Protein AF-A0A090HW83-F1 (afdb_monomer)

Foldseek 3Di:
DDDPDPPPCDPVNLLPDDDDPVLLVLLLLLLVLLLLLLVLVVLLVCLVDVCSCVVCPVCNVVSVVSVVVSVVSVVVNVPSDDDPSNSSSSLVPDPSSVVSVVSVVSSVVVVVVVVCCVPVVD

Structure (mmCIF, N/CA/C/O backbone):
data_AF-A0A090HW83-F1
#
_entry.id   AF-A0A090HW83-F1
#
loop_
_atom_site.group_PDB
_atom_site.id
_atom_site.type_symbol
_atom_site.label_atom_id
_atom_site.label_alt_id
_atom_site.label_comp_id
_atom_site.label_asym_id
_atom_site.label_entity_id
_atom_site.label_seq_id
_atom_site.pdbx_PDB_ins_code
_atom_site.Cartn_x
_atom_site.Cartn_y
_atom_site.Cartn_z
_atom_site.occupancy
_atom_site.B_iso_or_equiv
_atom_site.auth_seq_id
_atom_site.auth_comp_id
_atom_site.auth_asym_id
_atom_site.auth_atom_id
_atom_site.pdbx_PDB_model_num
ATOM 1 N N . MET A 1 1 ? -33.325 -30.993 13.988 1.00 39.88 1 MET A N 1
ATOM 2 C CA . MET A 1 1 ? -32.023 -30.294 14.116 1.00 39.88 1 MET A CA 1
ATOM 3 C C . MET A 1 1 ? -32.115 -28.929 13.446 1.00 39.88 1 MET A C 1
ATOM 5 O O . MET A 1 1 ? -32.194 -28.859 12.226 1.00 39.88 1 MET A O 1
ATOM 9 N N . SER A 1 2 ? -32.184 -27.848 14.227 1.00 40.75 2 SER A N 1
ATOM 10 C CA . SER A 1 2 ? -32.288 -26.484 13.690 1.00 40.75 2 SER A CA 1
ATOM 11 C C . SER A 1 2 ? -30.932 -26.037 13.132 1.00 40.75 2 SER A C 1
ATOM 13 O O . SER A 1 2 ? -29.948 -25.954 13.869 1.00 40.75 2 SER A O 1
ATOM 15 N N . ARG A 1 3 ? -30.858 -25.782 11.818 1.00 47.34 3 ARG A N 1
ATOM 16 C CA . ARG A 1 3 ? -29.685 -25.175 11.170 1.00 47.34 3 ARG A CA 1
ATOM 17 C C . ARG A 1 3 ? -29.527 -23.758 11.726 1.00 47.34 3 ARG A C 1
ATOM 19 O O . ARG A 1 3 ? -30.288 -22.868 11.354 1.00 47.34 3 ARG A O 1
ATOM 26 N N . LYS A 1 4 ? -28.540 -23.533 12.604 1.00 51.88 4 LYS A N 1
ATOM 27 C CA . LYS A 1 4 ? -28.111 -22.183 13.004 1.00 51.88 4 LYS A CA 1
ATOM 28 C C . LYS A 1 4 ? -27.730 -21.416 11.731 1.00 51.88 4 LYS A C 1
ATOM 30 O O . LYS A 1 4 ? -26.650 -21.628 11.184 1.00 51.88 4 LYS A O 1
ATOM 35 N N . LYS A 1 5 ? -28.630 -20.559 11.230 1.00 52.22 5 LYS A N 1
ATOM 36 C CA . LYS A 1 5 ? -28.327 -19.582 10.174 1.00 52.22 5 LYS A CA 1
ATOM 37 C C . LYS A 1 5 ? -27.104 -18.791 10.641 1.00 52.22 5 LYS A C 1
ATOM 39 O O . LYS A 1 5 ? -27.190 -18.081 11.643 1.00 52.22 5 LYS A O 1
ATOM 44 N N . LYS A 1 6 ? -25.965 -18.934 9.952 1.00 54.12 6 LYS A N 1
ATOM 45 C CA . LYS A 1 6 ? -24.813 -18.040 10.130 1.00 54.12 6 LYS A CA 1
ATOM 46 C C . LYS A 1 6 ? -25.334 -16.616 9.929 1.00 54.12 6 LYS A C 1
ATOM 48 O O . LYS A 1 6 ? -25.785 -16.292 8.833 1.00 54.12 6 LYS A O 1
ATOM 53 N N . LYS A 1 7 ? -25.340 -15.803 10.990 1.00 56.78 7 LYS A N 1
ATOM 54 C CA . LYS A 1 7 ? -25.645 -14.371 10.893 1.00 56.78 7 LYS A CA 1
ATOM 55 C C . LYS A 1 7 ? -24.667 -13.780 9.884 1.00 56.78 7 LYS A C 1
ATOM 57 O O . LYS A 1 7 ? -23.460 -13.804 10.106 1.00 56.78 7 LYS A O 1
ATOM 62 N N . GLN A 1 8 ? -25.192 -13.322 8.759 1.00 57.62 8 GLN A N 1
ATOM 63 C CA . GLN A 1 8 ? -24.423 -12.593 7.768 1.00 57.62 8 GLN A CA 1
ATOM 64 C C . GLN A 1 8 ? -24.090 -11.247 8.416 1.00 57.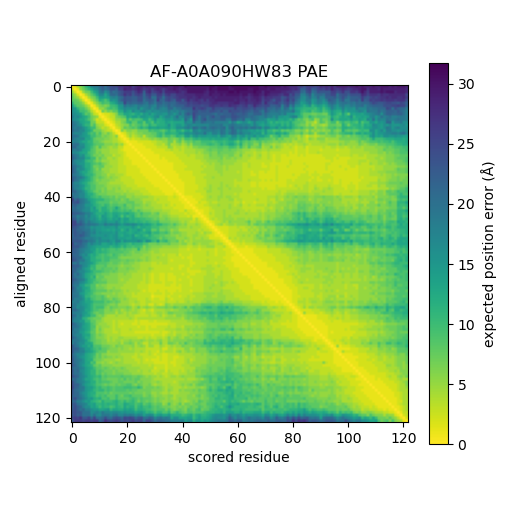62 8 GLN A C 1
ATOM 66 O O . GLN A 1 8 ? -24.994 -10.458 8.678 1.00 57.62 8 GLN A O 1
ATOM 71 N N . ILE A 1 9 ? -22.827 -11.046 8.795 1.00 60.09 9 ILE A N 1
ATOM 72 C CA . ILE A 1 9 ? -22.381 -9.799 9.422 1.00 60.09 9 ILE A CA 1
ATOM 73 C C . ILE A 1 9 ? -22.589 -8.696 8.388 1.00 60.09 9 ILE A C 1
ATOM 75 O O . ILE A 1 9 ? -21.985 -8.718 7.313 1.00 60.09 9 ILE A O 1
ATOM 79 N N . THR A 1 10 ? -23.49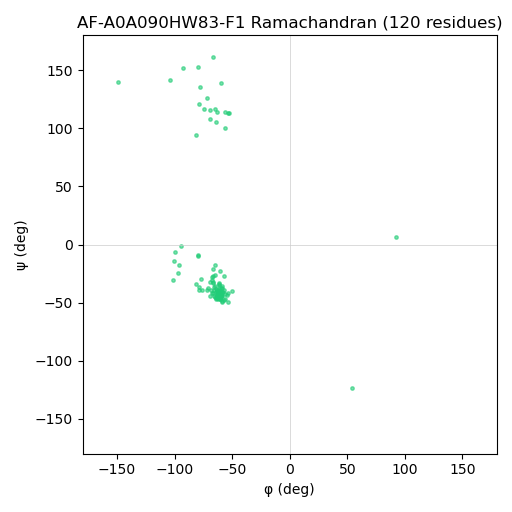8 -7.768 8.674 1.00 69.81 10 THR A N 1
ATOM 80 C CA . THR A 1 10 ? -23.819 -6.693 7.741 1.00 69.81 10 THR A CA 1
ATOM 81 C C . THR A 1 10 ? -22.773 -5.585 7.815 1.00 69.81 10 THR A C 1
ATOM 83 O O . THR A 1 10 ? -22.176 -5.322 8.854 1.00 69.81 10 THR A O 1
ATOM 86 N N . LEU A 1 11 ? -22.586 -4.856 6.71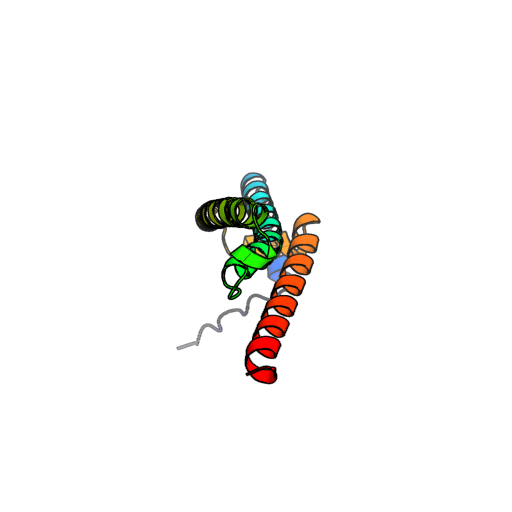3 1.00 61.25 11 LEU A N 1
ATOM 87 C CA . LEU A 1 11 ? -21.654 -3.720 6.618 1.00 61.25 11 LEU A CA 1
ATOM 88 C C . LEU A 1 11 ? -21.943 -2.623 7.668 1.00 61.25 11 LEU A C 1
ATOM 90 O O . LEU A 1 11 ? -21.040 -1.908 8.100 1.00 61.25 11 LEU A O 1
ATOM 94 N N . ARG A 1 12 ? -23.206 -2.512 8.109 1.00 62.53 12 ARG A N 1
ATOM 95 C CA . ARG A 1 12 ? -23.629 -1.655 9.230 1.00 62.53 12 ARG A CA 1
ATOM 96 C C . ARG A 1 12 ? -23.084 -2.114 10.583 1.00 62.53 12 ARG A C 1
ATOM 98 O O . ARG A 1 12 ? -22.812 -1.255 11.413 1.00 62.53 12 ARG A O 1
ATOM 105 N N . ASP A 1 13 ? -22.924 -3.415 10.793 1.00 68.81 13 ASP A N 1
ATOM 106 C CA . ASP A 1 13 ? -22.402 -3.965 12.046 1.00 68.81 13 ASP A CA 1
ATOM 107 C C . ASP A 1 13 ? -20.889 -3.771 12.123 1.00 68.81 13 ASP A C 1
ATOM 109 O O . ASP A 1 13 ? -20.375 -3.368 13.160 1.00 68.81 13 ASP A O 1
ATOM 113 N N . ILE A 1 14 ? -20.188 -3.936 10.995 1.00 70.56 14 ILE A N 1
ATOM 114 C CA . ILE A 1 14 ? -18.735 -3.731 10.906 1.00 70.56 14 ILE A CA 1
ATOM 115 C C . ILE A 1 14 ? -18.365 -2.281 11.231 1.00 70.56 14 ILE A C 1
ATOM 117 O O . ILE A 1 14 ? -17.441 -2.040 11.996 1.00 70.56 14 ILE A O 1
ATOM 121 N N . LYS A 1 15 ? -19.127 -1.301 10.730 1.00 66.81 15 LYS A N 1
ATOM 122 C CA . LYS A 1 15 ? -18.885 0.124 11.020 1.00 66.81 15 LYS A CA 1
ATOM 123 C C . LYS A 1 15 ? -19.079 0.509 12.488 1.00 66.81 15 LYS A C 1
ATOM 125 O O . LYS A 1 15 ? -18.625 1.581 12.874 1.00 66.81 15 LYS A O 1
ATOM 130 N N . LYS A 1 16 ? -19.765 -0.316 13.283 1.00 73.12 16 LYS A N 1
ATOM 131 C CA . LYS A 1 16 ? -20.001 -0.080 14.714 1.00 73.12 16 LYS A CA 1
ATOM 132 C C . LYS A 1 16 ? -18.972 -0.763 15.614 1.00 73.12 16 LYS A C 1
ATOM 134 O O . LYS A 1 16 ? -19.069 -0.635 16.827 1.00 73.12 16 LYS A O 1
ATOM 139 N N . ILE A 1 17 ? -18.013 -1.497 15.046 1.00 79.06 17 ILE A N 1
ATOM 140 C CA . ILE A 1 17 ? -16.956 -2.132 15.833 1.00 79.06 17 ILE A CA 1
ATOM 141 C C . ILE A 1 17 ? -16.040 -1.037 16.376 1.00 79.06 17 ILE A C 1
ATOM 143 O O . ILE A 1 17 ? -15.378 -0.342 15.599 1.00 79.06 17 ILE A O 1
ATOM 147 N N . GLU A 1 18 ? -16.004 -0.907 17.699 1.00 75.62 18 GLU A N 1
ATOM 148 C CA . GLU A 1 18 ? -15.068 -0.042 18.407 1.00 75.62 18 GLU A CA 1
ATOM 149 C C . GLU A 1 18 ? -13.687 -0.706 18.477 1.00 75.62 18 GLU A C 1
ATOM 151 O O . GLU A 1 18 ? -13.562 -1.906 18.730 1.00 75.62 18 GLU A O 1
ATOM 156 N N . LEU A 1 19 ? -12.647 0.081 18.208 1.00 83.00 19 LEU A N 1
ATOM 157 C CA . LEU A 1 19 ? -11.251 -0.333 18.322 1.00 83.00 19 LEU A CA 1
ATOM 158 C C . LEU A 1 19 ? -10.658 0.281 19.588 1.00 83.00 19 LEU A C 1
ATOM 160 O O . LEU A 1 19 ? -10.913 1.455 19.874 1.00 83.00 19 LEU A O 1
ATOM 164 N N . THR A 1 20 ? -9.811 -0.472 20.287 1.00 87.62 20 THR A N 1
ATOM 165 C CA . THR A 1 20 ? -8.965 0.106 21.340 1.00 87.62 20 THR A CA 1
ATOM 166 C C . THR A 1 20 ? -7.930 1.059 20.728 1.00 87.62 20 THR A C 1
ATOM 168 O O . THR A 1 20 ? -7.653 1.012 19.527 1.00 87.62 20 THR A O 1
ATOM 171 N N . GLU A 1 21 ? -7.334 1.943 21.532 1.00 84.88 21 GLU A N 1
ATOM 172 C CA . GLU A 1 21 ? -6.311 2.881 21.038 1.00 84.88 21 GLU A CA 1
ATOM 173 C C . GLU A 1 21 ? -5.073 2.166 20.466 1.00 84.88 21 GLU A C 1
ATOM 175 O O . GLU A 1 21 ? -4.510 2.592 19.455 1.00 84.88 21 GLU A O 1
ATOM 180 N N . GLU A 1 22 ? -4.693 1.023 21.038 1.00 86.69 22 GLU A N 1
ATOM 181 C CA . GLU A 1 22 ? -3.623 0.176 20.499 1.00 86.69 22 GLU A CA 1
ATOM 182 C C . GLU A 1 22 ? -3.986 -0.387 19.118 1.00 86.69 22 GLU A C 1
ATOM 184 O O . GLU A 1 22 ? -3.202 -0.285 18.170 1.00 86.69 22 GLU A O 1
ATOM 189 N N . GLU A 1 23 ? -5.208 -0.899 18.961 1.00 86.25 23 GLU A N 1
ATOM 190 C CA . GLU A 1 23 ? -5.698 -1.438 17.691 1.00 86.25 23 GLU A CA 1
ATOM 191 C C . GLU A 1 23 ? -5.829 -0.354 16.619 1.00 86.25 23 GLU A C 1
ATOM 193 O O . GLU A 1 23 ? -5.501 -0.594 15.456 1.00 86.25 23 GLU A O 1
ATOM 198 N N . LYS A 1 24 ? -6.240 0.863 16.997 1.00 87.06 24 LYS A N 1
ATOM 199 C CA . LYS A 1 24 ? -6.255 2.020 16.089 1.00 87.06 24 LYS A CA 1
ATOM 200 C C . LYS A 1 24 ? -4.853 2.367 15.599 1.00 87.06 24 LYS A C 1
ATOM 202 O O . LYS A 1 24 ? -4.691 2.683 14.421 1.00 87.06 24 LYS A O 1
ATOM 207 N N . ASN A 1 25 ? -3.842 2.297 16.464 1.00 89.06 25 ASN A N 1
ATOM 208 C CA . ASN A 1 25 ? -2.457 2.569 16.083 1.00 89.06 25 ASN A CA 1
ATOM 209 C C . ASN A 1 25 ? -1.900 1.506 15.130 1.00 89.06 25 ASN A C 1
ATOM 211 O O . ASN A 1 25 ? -1.247 1.855 14.143 1.00 89.06 25 ASN A O 1
ATOM 215 N N . ILE A 1 26 ? -2.188 0.226 15.378 1.00 90.44 26 ILE A N 1
ATOM 216 C CA . ILE A 1 26 ? -1.808 -0.871 14.476 1.00 90.44 26 ILE A CA 1
ATOM 217 C C . ILE A 1 26 ? -2.518 -0.716 13.126 1.00 90.44 26 ILE A C 1
ATOM 219 O O . ILE A 1 26 ? -1.862 -0.752 12.084 1.00 90.44 26 ILE A O 1
ATOM 223 N N . ALA A 1 27 ? -3.830 -0.458 13.132 1.00 89.06 27 ALA A N 1
ATOM 224 C CA . ALA A 1 27 ? -4.612 -0.234 11.919 1.00 89.06 27 ALA A CA 1
ATOM 225 C C . ALA A 1 27 ? -4.082 0.958 11.112 1.00 89.06 27 ALA A C 1
ATOM 227 O O . ALA A 1 27 ? -3.881 0.843 9.908 1.00 89.06 27 ALA A O 1
ATOM 228 N N . LYS A 1 28 ? -3.761 2.072 11.780 1.00 90.44 28 LYS A N 1
ATOM 229 C CA . LYS A 1 28 ? -3.166 3.258 11.154 1.00 90.44 28 LYS A CA 1
ATOM 230 C C . LYS A 1 28 ? -1.842 2.939 10.467 1.00 90.44 28 LYS A C 1
ATOM 232 O O . LYS A 1 28 ? -1.651 3.319 9.314 1.00 90.44 28 LYS A O 1
ATOM 237 N N . LYS A 1 29 ? -0.930 2.248 11.161 1.00 91.12 29 LYS A N 1
ATOM 238 C CA . LYS A 1 29 ? 0.361 1.828 10.592 1.00 91.12 29 LYS A CA 1
ATOM 239 C C . LYS A 1 29 ? 0.152 0.925 9.380 1.00 91.12 29 LYS A C 1
ATOM 241 O O . LYS A 1 29 ? 0.797 1.132 8.356 1.00 91.12 29 LYS A O 1
ATOM 246 N N . LYS A 1 30 ? -0.786 -0.019 9.479 1.00 92.06 30 LYS A N 1
ATOM 247 C CA . LYS A 1 30 ? -1.122 -0.935 8.391 1.00 92.06 30 LYS A CA 1
ATOM 248 C C . LYS A 1 30 ? -1.689 -0.193 7.178 1.00 92.06 30 LYS A C 1
ATOM 250 O O . LYS A 1 30 ? -1.179 -0.396 6.086 1.00 92.06 30 LYS A O 1
ATOM 255 N N . SER A 1 31 ? -2.616 0.747 7.369 1.00 90.12 31 SER A N 1
ATOM 256 C CA . SER A 1 31 ? -3.154 1.586 6.289 1.00 90.12 31 SER A CA 1
ATOM 257 C C . SER A 1 31 ? -2.087 2.456 5.618 1.00 90.12 31 SER A C 1
ATOM 259 O O . SER A 1 31 ? -2.076 2.571 4.396 1.00 90.12 31 SER A O 1
ATOM 261 N N . ILE A 1 32 ? -1.170 3.056 6.388 1.00 90.75 32 ILE A N 1
ATOM 262 C CA . ILE A 1 32 ? -0.061 3.850 5.828 1.00 90.75 32 ILE A CA 1
ATOM 263 C C . ILE A 1 32 ? 0.858 2.963 4.984 1.00 90.75 32 ILE A C 1
ATOM 265 O O . ILE A 1 32 ? 1.207 3.342 3.868 1.00 90.75 32 ILE A O 1
ATOM 269 N N . LEU A 1 33 ? 1.218 1.779 5.489 1.00 91.75 33 LEU A N 1
ATOM 270 C CA . LEU A 1 33 ? 2.013 0.818 4.726 1.00 91.75 33 LEU A CA 1
ATOM 271 C C . LEU A 1 33 ? 1.293 0.391 3.448 1.00 91.75 33 LEU A C 1
ATOM 273 O O . LEU A 1 33 ? 1.920 0.395 2.398 1.00 91.75 33 LEU A O 1
ATOM 277 N N . THR A 1 34 ? -0.013 0.111 3.496 1.00 89.50 34 THR A N 1
ATOM 278 C CA . THR A 1 34 ? -0.800 -0.203 2.294 1.00 89.50 34 THR A CA 1
ATOM 279 C C . THR A 1 34 ? -0.712 0.915 1.258 1.00 89.50 34 THR A C 1
ATOM 281 O O . THR A 1 34 ? -0.462 0.639 0.089 1.00 89.50 34 THR A O 1
ATOM 284 N N . ILE A 1 35 ? -0.884 2.176 1.669 1.00 88.81 35 ILE A N 1
ATOM 285 C CA . ILE A 1 35 ? -0.806 3.329 0.760 1.00 88.81 35 ILE A CA 1
ATOM 286 C C . ILE A 1 35 ? 0.579 3.411 0.112 1.00 88.81 35 ILE A C 1
ATOM 288 O O . ILE A 1 35 ? 0.677 3.567 -1.103 1.00 88.81 35 ILE A O 1
ATOM 292 N N . LEU A 1 36 ? 1.644 3.277 0.907 1.00 89.62 36 LEU A N 1
ATOM 293 C CA . LEU A 1 36 ?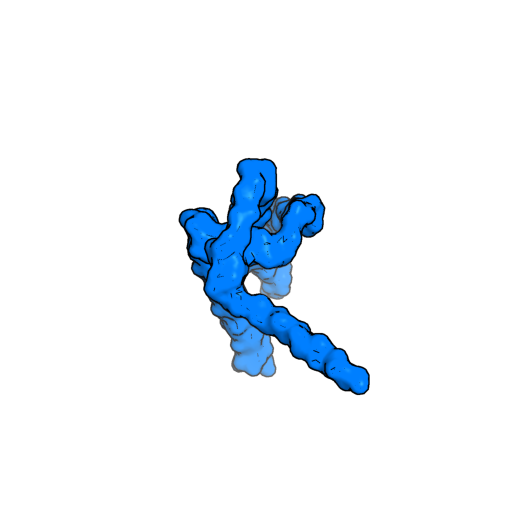 3.016 3.313 0.400 1.00 89.62 36 LEU A CA 1
ATOM 294 C C . LEU A 1 36 ? 3.280 2.165 -0.574 1.00 89.62 36 LEU A C 1
ATOM 296 O O . LEU A 1 36 ? 3.788 2.406 -1.663 1.00 89.62 36 LEU A O 1
ATOM 300 N N . LEU A 1 37 ? 2.867 0.944 -0.232 1.00 89.38 37 LEU A N 1
ATOM 301 C CA . LEU A 1 37 ? 2.989 -0.219 -1.111 1.00 89.38 37 LEU A CA 1
ATOM 302 C C . LEU A 1 37 ? 2.245 -0.008 -2.435 1.00 89.38 37 LEU A C 1
ATOM 304 O O . LEU A 1 37 ? 2.796 -0.323 -3.484 1.00 89.38 37 LEU A O 1
ATOM 308 N N . CYS A 1 38 ? 1.046 0.586 -2.415 1.00 87.19 38 CYS A N 1
ATOM 309 C CA . CYS A 1 38 ? 0.306 0.898 -3.643 1.00 87.19 38 CYS A CA 1
ATOM 310 C C . CYS A 1 38 ? 1.071 1.872 -4.555 1.00 87.19 38 CYS A C 1
ATOM 312 O O . CYS A 1 38 ? 1.005 1.730 -5.765 1.00 87.19 38 CYS A O 1
ATOM 314 N N . ILE A 1 39 ? 1.815 2.834 -3.998 1.00 84.50 39 ILE A N 1
ATOM 315 C CA . ILE A 1 39 ? 2.607 3.803 -4.781 1.00 84.50 39 ILE A CA 1
ATOM 316 C C . ILE A 1 39 ? 3.924 3.188 -5.271 1.00 84.50 39 ILE A C 1
ATOM 318 O O . ILE A 1 39 ? 4.378 3.471 -6.379 1.00 84.50 39 ILE A O 1
ATOM 322 N N . LEU A 1 40 ? 4.570 2.369 -4.439 1.00 86.12 40 LEU A N 1
ATOM 323 C CA . LEU A 1 40 ? 5.874 1.789 -4.755 1.00 86.12 40 LEU A CA 1
ATOM 324 C C . LEU A 1 40 ? 5.769 0.624 -5.741 1.00 86.12 40 LEU A C 1
ATOM 326 O O . LEU A 1 40 ? 6.695 0.408 -6.520 1.00 86.12 40 LEU A O 1
ATOM 330 N N . TRP A 1 41 ? 4.658 -0.112 -5.751 1.00 84.19 41 TRP A N 1
ATOM 331 C CA . TRP A 1 41 ? 4.496 -1.280 -6.615 1.00 84.19 41 TRP A CA 1
ATOM 332 C C . TRP A 1 41 ? 4.634 -0.945 -8.116 1.00 84.19 41 TRP A C 1
ATOM 334 O O . TRP A 1 41 ? 5.470 -1.580 -8.765 1.00 84.19 41 TRP A O 1
ATOM 344 N N . PRO A 1 42 ? 3.974 0.084 -8.679 1.00 79.50 42 PRO A N 1
ATOM 345 C CA . PRO A 1 42 ? 4.198 0.516 -10.064 1.00 79.50 42 PRO A CA 1
ATOM 346 C C . PRO A 1 42 ? 5.665 0.804 -10.371 1.00 79.50 42 PRO A C 1
ATOM 348 O O . PRO A 1 42 ? 6.185 0.368 -11.396 1.00 79.50 42 PRO A O 1
ATOM 351 N N . VAL A 1 43 ? 6.365 1.463 -9.440 1.00 81.94 43 VAL A N 1
ATOM 352 C CA . VAL A 1 43 ? 7.799 1.757 -9.567 1.00 81.94 43 VAL A CA 1
ATOM 353 C C . VAL A 1 43 ? 8.606 0.462 -9.672 1.00 81.94 43 VAL A C 1
ATOM 355 O O . VAL A 1 43 ? 9.474 0.347 -10.534 1.00 81.94 43 VAL A O 1
ATOM 358 N N . THR A 1 44 ? 8.288 -0.544 -8.853 1.00 82.00 44 THR A N 1
ATOM 359 C CA . THR A 1 44 ? 8.964 -1.850 -8.914 1.00 82.00 44 THR A CA 1
ATOM 360 C C . THR A 1 44 ? 8.677 -2.627 -10.199 1.00 82.00 44 THR A C 1
ATOM 362 O O . THR A 1 44 ? 9.550 -3.346 -10.680 1.00 82.00 44 THR A O 1
ATOM 365 N N . LEU A 1 45 ? 7.497 -2.457 -10.807 1.00 79.50 45 LEU A N 1
ATOM 366 C CA . LEU A 1 45 ? 7.142 -3.131 -12.060 1.00 79.50 45 LEU A CA 1
ATOM 367 C C . LEU A 1 45 ? 7.971 -2.643 -13.249 1.00 79.50 45 LEU A C 1
ATOM 369 O O . LEU A 1 45 ? 8.242 -3.434 -14.151 1.00 79.50 45 LEU A O 1
ATOM 373 N N . PHE A 1 46 ? 8.461 -1.399 -13.233 1.00 78.06 46 PHE A N 1
ATOM 374 C CA . PHE A 1 46 ? 9.377 -0.912 -14.271 1.00 78.06 46 PHE A CA 1
ATOM 375 C C . PHE A 1 46 ? 10.680 -1.717 -14.351 1.00 78.06 46 PHE A C 1
ATOM 377 O O . PHE A 1 46 ? 11.291 -1.751 -15.416 1.00 78.06 46 PHE A O 1
ATOM 384 N N . MET A 1 47 ? 11.097 -2.416 -13.285 1.00 77.94 47 MET A N 1
ATOM 385 C CA . MET A 1 47 ? 12.243 -3.332 -13.371 1.00 77.94 47 MET A CA 1
ATOM 386 C C . MET A 1 47 ? 11.984 -4.542 -14.267 1.00 77.94 47 MET A C 1
ATOM 388 O O . MET A 1 47 ? 12.930 -5.094 -14.821 1.00 77.94 47 MET A O 1
ATOM 392 N N . LEU A 1 48 ? 10.725 -4.959 -14.416 1.00 76.06 48 LEU A N 1
ATOM 393 C CA . LEU A 1 48 ? 10.352 -6.096 -15.258 1.00 76.06 48 LEU A CA 1
ATOM 394 C C . LEU A 1 48 ? 10.297 -5.723 -16.748 1.00 76.06 48 LEU A C 1
ATOM 396 O O . LEU A 1 48 ? 10.174 -6.608 -17.592 1.00 76.06 48 LEU A O 1
ATOM 400 N N . TRP A 1 49 ? 10.399 -4.433 -17.088 1.00 79.75 49 TRP A N 1
ATOM 401 C CA . TRP A 1 49 ? 10.342 -3.970 -18.471 1.00 79.75 49 TRP A CA 1
ATOM 402 C C . TRP A 1 49 ? 11.629 -4.347 -19.238 1.00 79.75 49 TRP A C 1
ATOM 404 O O . TRP A 1 49 ? 12.736 -3.969 -18.830 1.00 79.75 49 TRP A O 1
ATOM 414 N N . PRO A 1 50 ? 11.529 -5.024 -20.399 1.00 75.38 50 PRO A N 1
ATOM 415 C CA . PRO A 1 50 ? 12.692 -5.395 -21.202 1.00 75.38 50 PRO A CA 1
ATOM 416 C C . PRO A 1 50 ? 13.411 -4.155 -21.754 1.00 75.38 50 PRO A C 1
ATOM 418 O O . PRO A 1 50 ? 12.859 -3.377 -22.527 1.00 75.38 50 PRO A O 1
ATOM 421 N N . GLY A 1 51 ? 14.665 -3.953 -21.341 1.00 78.31 51 GLY A N 1
ATOM 422 C CA . GLY A 1 51 ? 15.448 -2.764 -21.698 1.00 78.31 51 GLY A CA 1
ATOM 423 C C . GLY A 1 51 ? 15.352 -1.605 -20.700 1.00 78.31 51 GLY A C 1
ATOM 424 O O . GLY A 1 51 ? 15.956 -0.562 -20.945 1.00 78.31 51 GLY A O 1
ATOM 425 N N . ALA A 1 52 ? 14.691 -1.785 -19.547 1.00 78.06 52 ALA A N 1
ATOM 426 C CA . ALA A 1 52 ? 14.613 -0.777 -18.482 1.00 78.06 52 ALA A CA 1
ATOM 427 C C . ALA A 1 52 ? 15.986 -0.211 -18.086 1.00 78.06 52 ALA A C 1
ATOM 429 O O . ALA A 1 52 ? 16.143 0.995 -17.913 1.00 78.06 52 ALA A O 1
ATOM 430 N N . ARG A 1 53 ? 17.017 -1.062 -18.009 1.00 81.50 53 ARG A N 1
ATOM 431 C CA . ARG A 1 53 ? 18.388 -0.629 -17.698 1.00 81.50 53 ARG A CA 1
ATOM 432 C C . ARG A 1 53 ? 18.933 0.390 -18.705 1.00 81.50 53 ARG A C 1
ATOM 434 O O . ARG A 1 53 ? 19.621 1.322 -18.304 1.00 81.50 53 ARG A O 1
ATOM 441 N N . ASN A 1 54 ? 18.604 0.233 -19.986 1.00 83.50 54 ASN A N 1
ATOM 442 C CA . ASN A 1 54 ? 19.050 1.139 -21.046 1.00 83.50 54 ASN A CA 1
ATOM 443 C C . ASN A 1 54 ? 18.215 2.425 -21.073 1.00 83.50 54 ASN A C 1
ATOM 445 O O . ASN A 1 54 ? 18.765 3.494 -21.307 1.00 83.50 54 ASN A O 1
ATOM 449 N N . ALA A 1 55 ? 16.910 2.330 -20.797 1.00 82.06 55 ALA A N 1
ATOM 450 C CA . ALA A 1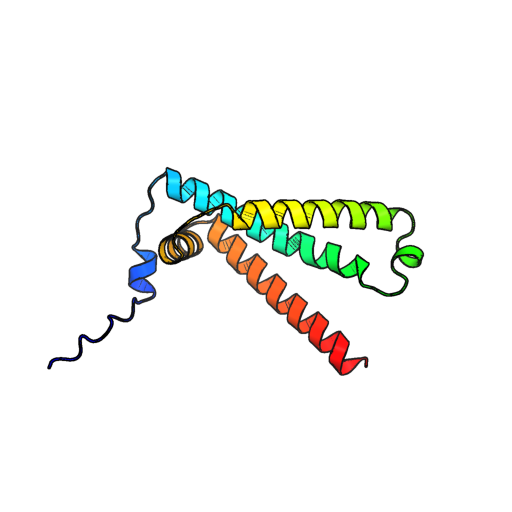 55 ? 16.008 3.481 -20.777 1.00 82.06 55 ALA A CA 1
ATOM 451 C C . ALA A 1 55 ? 16.241 4.404 -19.567 1.00 82.06 55 ALA A C 1
ATOM 453 O O . ALA A 1 55 ? 16.196 5.624 -19.700 1.00 82.06 55 ALA A O 1
ATOM 454 N N . PHE A 1 56 ? 16.508 3.830 -18.389 1.00 81.31 56 PHE A N 1
ATOM 455 C CA . PHE A 1 56 ? 16.634 4.578 -17.134 1.00 81.31 56 PHE A CA 1
ATOM 456 C C . PHE A 1 56 ? 18.089 4.827 -16.701 1.00 81.31 56 PHE A C 1
ATOM 458 O O . PHE A 1 56 ? 18.332 5.659 -15.825 1.00 81.31 56 PHE A O 1
ATOM 465 N N . GLY A 1 57 ? 19.076 4.137 -17.284 1.00 85.81 57 GLY A N 1
ATOM 466 C CA . GLY A 1 57 ? 20.495 4.330 -16.970 1.00 85.81 57 GLY A CA 1
ATOM 467 C C . GLY A 1 57 ? 20.783 4.206 -15.469 1.00 85.81 57 GLY A C 1
ATOM 468 O O . GLY A 1 57 ? 20.439 3.206 -14.843 1.00 85.81 57 GLY A O 1
ATOM 469 N N . ASN A 1 58 ? 21.368 5.243 -14.862 1.00 86.69 58 ASN A N 1
ATOM 470 C CA . ASN A 1 58 ? 21.668 5.260 -13.422 1.00 86.69 58 ASN A CA 1
ATOM 471 C C . ASN A 1 58 ? 20.414 5.234 -12.530 1.00 86.69 58 ASN A C 1
ATOM 473 O O . ASN A 1 58 ? 20.480 4.724 -11.410 1.00 86.69 58 ASN A O 1
ATOM 477 N N . LEU A 1 59 ? 19.262 5.717 -13.016 1.00 85.19 59 LEU A N 1
ATOM 478 C CA . LEU A 1 59 ? 17.998 5.647 -12.272 1.00 85.19 59 LEU A CA 1
ATOM 479 C C . LEU A 1 59 ? 17.519 4.200 -12.095 1.00 85.19 59 LEU A C 1
ATOM 481 O O . LEU A 1 59 ? 16.786 3.920 -11.152 1.00 85.19 59 LEU A O 1
ATOM 485 N N . TYR A 1 60 ? 17.985 3.259 -12.923 1.00 85.94 60 TYR A N 1
ATOM 486 C CA . TYR A 1 60 ? 17.693 1.834 -12.749 1.00 85.94 60 TYR A CA 1
ATOM 487 C C . TYR A 1 60 ? 18.142 1.314 -11.373 1.00 85.94 60 TYR A C 1
ATOM 489 O O . TYR A 1 60 ? 17.417 0.562 -10.727 1.00 85.94 60 TYR A O 1
ATOM 497 N N . PHE A 1 61 ? 19.303 1.757 -10.875 1.00 86.81 61 PHE A N 1
ATOM 498 C CA . PHE A 1 61 ? 19.788 1.361 -9.548 1.00 86.81 61 PHE A CA 1
ATOM 499 C C . PHE A 1 61 ? 18.950 1.965 -8.415 1.00 86.81 61 PHE A C 1
ATOM 501 O O . PHE A 1 61 ? 18.754 1.320 -7.385 1.00 86.81 61 PHE A O 1
ATOM 508 N N . LEU A 1 62 ? 18.402 3.167 -8.617 1.00 87.75 62 LEU A N 1
ATOM 509 C CA . LEU A 1 62 ? 17.453 3.771 -7.683 1.00 87.75 62 LEU A CA 1
ATOM 510 C C . LEU A 1 62 ? 16.146 2.965 -7.634 1.00 87.75 62 LEU A C 1
ATOM 512 O O . LEU A 1 62 ? 15.656 2.658 -6.551 1.00 87.75 62 LEU A O 1
ATOM 516 N N . ILE A 1 63 ? 15.618 2.559 -8.793 1.00 86.12 63 ILE A N 1
ATOM 517 C CA . ILE A 1 63 ? 14.427 1.699 -8.892 1.00 86.12 63 ILE A CA 1
ATOM 518 C C . ILE A 1 63 ? 14.684 0.334 -8.223 1.00 86.12 63 ILE A C 1
ATOM 520 O O . ILE A 1 63 ? 13.823 -0.184 -7.505 1.00 86.12 63 ILE A O 1
ATOM 524 N N . ALA A 1 64 ? 15.886 -0.228 -8.384 1.00 86.50 64 ALA A N 1
ATOM 525 C CA . ALA A 1 64 ? 16.286 -1.459 -7.706 1.00 86.50 64 ALA A CA 1
ATOM 526 C C . ALA A 1 64 ? 16.293 -1.303 -6.175 1.00 86.50 64 ALA A C 1
ATOM 528 O O . ALA A 1 64 ? 15.723 -2.139 -5.471 1.00 86.50 64 ALA A O 1
ATOM 529 N N . ALA A 1 65 ? 16.852 -0.207 -5.653 1.00 89.44 65 ALA A N 1
ATOM 530 C CA . ALA A 1 65 ? 16.829 0.095 -4.221 1.00 89.44 65 ALA A CA 1
ATOM 531 C C . ALA A 1 65 ? 15.395 0.274 -3.687 1.00 89.44 65 ALA A C 1
ATOM 533 O O . ALA A 1 65 ? 15.048 -0.280 -2.642 1.00 89.44 65 ALA A O 1
ATOM 534 N N . ILE A 1 66 ? 14.537 0.978 -4.436 1.00 89.44 66 ILE A N 1
ATOM 535 C CA . ILE A 1 66 ? 13.110 1.129 -4.116 1.00 89.44 66 ILE A CA 1
ATOM 536 C C . ILE A 1 66 ? 12.412 -0.233 -4.060 1.00 89.44 66 ILE A C 1
ATOM 538 O O . ILE A 1 66 ? 11.569 -0.464 -3.196 1.00 89.44 66 ILE A O 1
ATOM 542 N N . SER A 1 67 ? 12.786 -1.1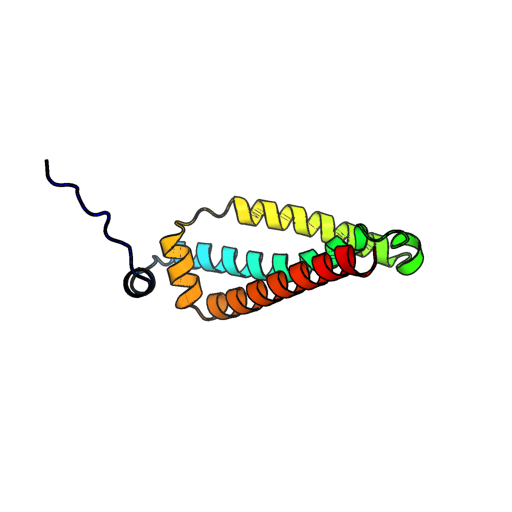66 -4.931 1.00 88.19 67 SER A N 1
ATOM 543 C CA . SER A 1 67 ? 12.178 -2.496 -4.944 1.00 88.19 67 SER A CA 1
ATOM 544 C C . SER A 1 67 ? 12.578 -3.342 -3.741 1.00 88.19 67 SER A C 1
ATOM 546 O O . SER A 1 67 ? 11.730 -4.027 -3.173 1.00 88.19 67 SER A O 1
ATOM 548 N N . ILE A 1 68 ? 13.830 -3.242 -3.288 1.00 89.50 68 ILE A N 1
ATOM 549 C CA . ILE A 1 68 ? 14.265 -3.866 -2.030 1.00 89.50 68 ILE A CA 1
ATOM 550 C C . ILE A 1 68 ? 13.478 -3.279 -0.850 1.00 89.50 68 ILE A C 1
ATOM 552 O O . ILE A 1 68 ? 12.973 -4.022 -0.005 1.00 89.50 68 ILE A O 1
ATOM 556 N N . LEU A 1 69 ? 13.306 -1.953 -0.819 1.00 91.31 69 LEU A N 1
ATOM 557 C CA . LEU A 1 69 ? 12.491 -1.283 0.194 1.00 91.31 69 LEU A CA 1
ATOM 558 C C . LEU A 1 69 ? 11.028 -1.759 0.155 1.00 91.31 69 LEU A C 1
ATOM 560 O O . LEU A 1 69 ? 10.436 -1.990 1.207 1.00 91.31 69 LEU A O 1
ATOM 564 N N . ASN A 1 70 ? 10.462 -1.963 -1.037 1.00 90.81 70 ASN A N 1
ATOM 565 C CA . ASN A 1 70 ? 9.098 -2.459 -1.216 1.00 90.81 70 ASN A CA 1
ATOM 566 C C . ASN A 1 70 ? 8.913 -3.865 -0.613 1.00 90.81 70 ASN A C 1
ATOM 568 O O . ASN A 1 70 ? 7.922 -4.132 0.071 1.00 90.81 70 ASN A O 1
ATOM 572 N N . VAL A 1 71 ? 9.898 -4.754 -0.789 1.00 88.12 71 VAL A N 1
ATOM 573 C CA . VAL A 1 71 ? 9.906 -6.085 -0.156 1.00 88.12 71 VAL A CA 1
ATOM 574 C C . VAL A 1 71 ? 9.943 -5.961 1.368 1.00 88.12 71 VAL A C 1
ATOM 576 O O . VAL A 1 71 ? 9.144 -6.598 2.057 1.00 88.12 71 VAL A O 1
ATOM 579 N N . ALA A 1 72 ? 10.807 -5.096 1.907 1.00 89.75 72 ALA A N 1
ATOM 580 C CA . ALA A 1 72 ? 10.883 -4.856 3.347 1.00 89.75 72 ALA A CA 1
ATOM 581 C C . ALA A 1 72 ? 9.561 -4.299 3.912 1.00 89.75 72 ALA A C 1
ATOM 583 O O . ALA A 1 72 ? 9.081 -4.755 4.950 1.00 89.75 72 ALA A O 1
ATOM 584 N N . MET A 1 73 ? 8.922 -3.361 3.208 1.00 90.75 73 MET A N 1
ATOM 585 C CA . MET A 1 73 ? 7.614 -2.822 3.592 1.00 90.75 73 MET A CA 1
ATOM 586 C C . MET A 1 73 ? 6.508 -3.875 3.548 1.00 90.75 73 MET A C 1
ATOM 588 O O . MET A 1 73 ? 5.662 -3.911 4.442 1.00 90.75 73 MET A O 1
ATOM 592 N N . THR A 1 74 ? 6.538 -4.763 2.554 1.00 89.06 74 THR A N 1
ATOM 593 C CA . THR A 1 74 ? 5.586 -5.876 2.445 1.00 89.06 74 THR A CA 1
ATOM 594 C C . THR A 1 74 ? 5.743 -6.828 3.628 1.00 89.06 74 THR A C 1
ATOM 596 O O . THR A 1 74 ? 4.755 -7.230 4.240 1.00 89.06 74 THR A O 1
ATOM 599 N N . TYR A 1 75 ? 6.984 -7.126 4.020 1.00 90.19 75 TYR A N 1
ATOM 600 C CA . TYR A 1 75 ? 7.263 -7.930 5.2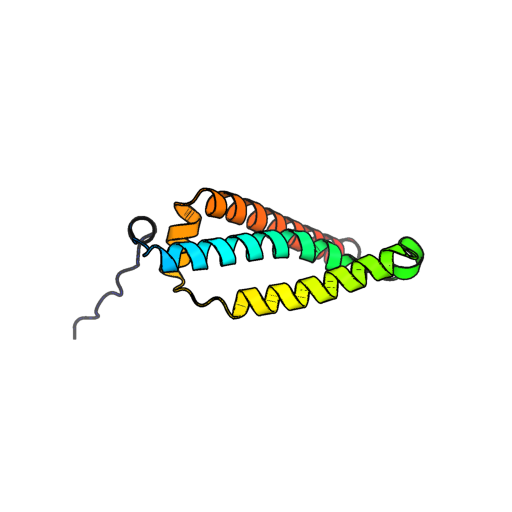07 1.00 90.19 75 TYR A CA 1
ATOM 601 C C . TYR A 1 75 ? 6.723 -7.276 6.488 1.00 90.19 75 TYR A C 1
ATOM 603 O O . TYR A 1 75 ? 6.062 -7.933 7.292 1.00 90.19 75 TYR A O 1
ATOM 611 N N . LEU A 1 76 ? 6.934 -5.969 6.674 1.00 90.00 76 LEU A N 1
ATOM 612 C CA . LEU A 1 76 ? 6.377 -5.237 7.818 1.00 90.00 76 LEU A CA 1
ATOM 613 C C . LEU A 1 76 ? 4.844 -5.264 7.827 1.00 90.00 76 LEU A C 1
ATOM 615 O O . LEU A 1 76 ? 4.242 -5.467 8.877 1.00 90.00 76 LEU A O 1
ATOM 619 N N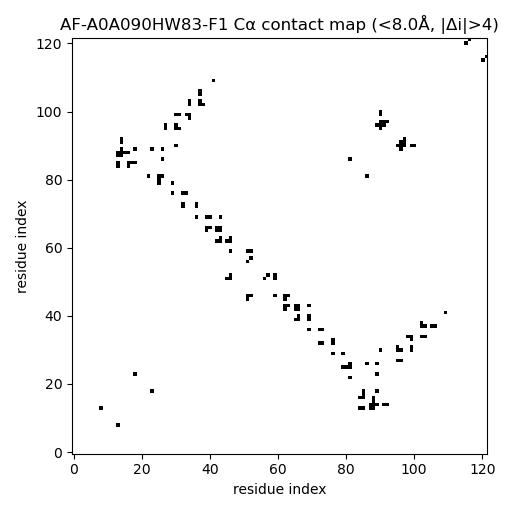 . TYR A 1 77 ? 4.213 -5.107 6.663 1.00 89.25 77 TYR A N 1
ATOM 620 C CA . TYR A 1 77 ? 2.761 -5.172 6.521 1.00 89.25 77 TYR A CA 1
ATOM 621 C C . TYR A 1 77 ? 2.187 -6.533 6.947 1.00 89.25 77 TYR A C 1
ATOM 623 O O . TYR A 1 77 ? 1.164 -6.576 7.639 1.00 89.25 77 TYR A O 1
ATOM 631 N N . LEU A 1 78 ? 2.844 -7.634 6.564 1.00 87.50 78 LEU A N 1
ATOM 632 C CA . LEU A 1 78 ? 2.406 -8.991 6.907 1.00 87.50 78 LEU A CA 1
ATOM 633 C C . LEU A 1 78 ? 2.511 -9.279 8.409 1.00 87.50 78 LEU A C 1
ATOM 635 O O . LEU A 1 78 ? 1.662 -9.986 8.941 1.00 87.50 78 LEU A O 1
ATOM 639 N N . ASN A 1 79 ? 3.489 -8.683 9.096 1.00 88.00 79 ASN A N 1
ATOM 640 C CA . ASN A 1 79 ? 3.674 -8.845 10.542 1.00 88.00 79 ASN A CA 1
ATOM 641 C C . ASN A 1 79 ? 2.724 -7.986 11.397 1.00 88.00 79 ASN A C 1
ATOM 643 O O . ASN A 1 79 ? 2.663 -8.160 12.613 1.00 88.00 79 ASN A O 1
ATOM 647 N N . LEU A 1 80 ? 1.979 -7.044 10.806 1.00 88.69 80 LEU A N 1
ATOM 648 C CA . LEU A 1 80 ? 0.966 -6.281 11.537 1.00 88.69 80 LEU A CA 1
ATOM 649 C C . LEU A 1 80 ? -0.325 -7.094 11.653 1.00 88.69 80 LEU A C 1
ATOM 651 O O . LEU A 1 80 ? -1.187 -7.059 10.765 1.00 88.69 80 LEU A O 1
ATOM 655 N N . GLU A 1 81 ? -0.476 -7.803 12.766 1.00 86.06 81 GLU A N 1
ATOM 656 C CA . GLU A 1 81 ? -1.679 -8.572 13.063 1.00 86.06 81 GLU A CA 1
ATOM 657 C C . GLU A 1 81 ? -2.811 -7.673 13.572 1.00 86.06 81 GLU A C 1
ATOM 659 O O . GLU A 1 81 ? -2.702 -6.969 14.574 1.00 86.06 81 GLU A O 1
ATOM 664 N N . ILE A 1 82 ? -3.931 -7.697 12.855 1.00 87.38 82 ILE A N 1
ATOM 665 C CA . ILE A 1 82 ? -5.190 -7.083 13.272 1.00 87.38 82 ILE A CA 1
ATOM 666 C C . ILE A 1 82 ? -6.333 -7.900 12.682 1.00 87.38 82 ILE A C 1
ATOM 668 O O . ILE A 1 82 ? -6.267 -8.341 11.531 1.00 87.38 82 ILE A O 1
ATOM 672 N N . SER A 1 83 ? -7.394 -8.109 13.462 1.00 86.06 83 SER A N 1
ATOM 673 C CA . SER A 1 83 ? -8.566 -8.825 12.959 1.00 86.06 83 SER A CA 1
ATOM 674 C C . SER A 1 83 ? -9.166 -8.100 11.748 1.00 86.06 83 SER A C 1
ATOM 676 O O . SER A 1 83 ? -9.277 -6.870 11.724 1.00 86.06 83 SER A O 1
ATOM 678 N N . ARG A 1 84 ? -9.569 -8.877 10.740 1.00 82.81 84 ARG A N 1
ATOM 679 C CA . ARG A 1 84 ? -10.067 -8.351 9.464 1.00 82.81 84 ARG A CA 1
ATOM 680 C C . ARG A 1 84 ? -11.253 -7.405 9.651 1.00 82.81 84 ARG A C 1
ATOM 682 O O . ARG A 1 84 ? -11.278 -6.342 9.039 1.00 82.81 84 ARG A O 1
ATOM 689 N N . ASP A 1 85 ? -12.191 -7.754 10.526 1.00 84.25 85 ASP A N 1
ATOM 690 C CA . ASP A 1 85 ? -13.401 -6.958 10.751 1.00 84.25 85 ASP A CA 1
ATOM 691 C C . ASP A 1 85 ? -13.083 -5.610 11.418 1.00 84.25 85 ASP A C 1
ATOM 693 O O . ASP A 1 85 ? -13.623 -4.578 11.014 1.00 84.25 85 ASP A O 1
ATOM 697 N N . LYS A 1 86 ? -12.140 -5.585 12.373 1.00 86.44 86 LYS A N 1
ATOM 698 C CA . LYS A 1 86 ? -11.664 -4.339 12.999 1.00 86.44 86 LYS A CA 1
ATOM 699 C C . LYS A 1 86 ? -10.904 -3.462 12.012 1.00 86.44 86 LYS A C 1
ATOM 701 O O . LYS A 1 86 ? -11.119 -2.253 11.989 1.00 86.44 86 LYS A O 1
ATOM 706 N N . TYR A 1 87 ? -10.061 -4.061 11.172 1.00 87.31 87 TYR A N 1
ATOM 707 C CA . TYR A 1 87 ? -9.345 -3.317 10.138 1.00 87.31 87 TYR A CA 1
ATOM 708 C C . TYR A 1 87 ? -10.315 -2.686 9.139 1.00 87.31 87 TYR A C 1
ATOM 710 O O . TYR A 1 87 ? -10.245 -1.489 8.894 1.00 87.31 87 TYR A O 1
ATOM 718 N N . ILE A 1 88 ? -11.296 -3.451 8.648 1.00 85.81 88 ILE A N 1
ATOM 719 C CA . ILE A 1 88 ? -12.328 -2.931 7.744 1.00 85.81 88 ILE A CA 1
ATOM 720 C C . ILE A 1 88 ? -13.119 -1.799 8.417 1.00 85.81 88 ILE A C 1
ATOM 722 O O . ILE A 1 88 ? -13.325 -0.757 7.793 1.00 85.81 88 ILE A O 1
ATOM 726 N N . SER A 1 89 ? -13.523 -1.955 9.685 1.00 86.44 89 SER A N 1
ATOM 727 C CA . SER A 1 89 ? -14.166 -0.877 10.457 1.00 86.44 89 SER A CA 1
ATOM 728 C C . SER A 1 89 ? -13.313 0.396 10.461 1.00 86.44 89 SER A C 1
ATOM 730 O O . SER A 1 89 ? -13.793 1.477 10.105 1.00 86.44 89 SER A O 1
ATOM 732 N N . TYR A 1 90 ? -12.019 0.263 10.770 1.00 88.62 90 TYR A N 1
ATOM 733 C CA . TYR A 1 90 ? -11.070 1.373 10.759 1.00 88.62 90 TYR A CA 1
ATOM 734 C C . TYR A 1 90 ? -10.958 2.027 9.378 1.00 88.62 90 TYR A C 1
ATOM 736 O O . TYR A 1 90 ? -11.015 3.256 9.275 1.00 88.62 90 TYR A O 1
ATOM 744 N N . THR A 1 91 ? -10.859 1.236 8.309 1.00 87.12 91 THR A N 1
ATOM 745 C CA . THR A 1 91 ? -10.755 1.736 6.935 1.00 87.12 91 THR A CA 1
ATOM 746 C C . THR A 1 91 ? -11.990 2.555 6.524 1.00 87.12 91 THR A C 1
ATOM 748 O O . THR A 1 91 ? -11.881 3.524 5.772 1.00 87.12 91 THR A O 1
ATOM 751 N N . PHE A 1 92 ? -13.182 2.218 7.030 1.00 84.75 92 PHE A N 1
ATOM 752 C CA . PHE A 1 92 ? -14.408 2.974 6.747 1.00 84.75 92 PHE A CA 1
ATOM 753 C C . PHE A 1 92 ? -14.580 4.233 7.601 1.00 84.75 92 PHE A C 1
ATOM 755 O O . PHE A 1 92 ? -15.142 5.217 7.108 1.00 84.75 92 PHE A O 1
ATOM 762 N N . ASN A 1 93 ? -14.130 4.199 8.854 1.00 84.00 93 ASN A N 1
ATOM 763 C CA . ASN A 1 93 ? -14.417 5.243 9.837 1.00 84.00 93 ASN A CA 1
ATOM 764 C C . ASN A 1 93 ? -13.294 6.284 9.975 1.00 84.00 93 ASN A C 1
ATOM 766 O O . ASN A 1 93 ? -13.561 7.420 10.362 1.00 84.00 93 ASN A O 1
ATOM 770 N N . SER A 1 94 ? -12.048 5.940 9.637 1.00 87.56 94 SER A N 1
ATOM 771 C CA . SER A 1 94 ? -10.895 6.840 9.770 1.00 87.56 94 SER A CA 1
ATOM 772 C C . SER A 1 94 ? -10.606 7.643 8.494 1.00 87.56 94 SER A C 1
ATOM 774 O O . SER A 1 94 ? -10.875 7.201 7.376 1.00 87.56 94 SER A O 1
ATOM 776 N N . GLY A 1 95 ? -10.015 8.837 8.645 1.00 87.25 95 GLY A N 1
ATOM 777 C CA . GLY A 1 95 ? -9.586 9.663 7.507 1.00 87.25 95 GLY A CA 1
ATOM 778 C C . GLY A 1 95 ? -8.511 8.988 6.648 1.00 87.25 95 GLY A C 1
ATOM 779 O O . GLY A 1 95 ? -8.621 8.978 5.426 1.00 87.25 95 GLY A O 1
ATOM 780 N N . ILE A 1 96 ? -7.523 8.348 7.283 1.00 88.50 96 ILE A N 1
ATOM 781 C CA . ILE A 1 96 ? -6.454 7.604 6.594 1.00 88.50 96 ILE A CA 1
ATOM 782 C C . ILE A 1 96 ? -7.024 6.387 5.859 1.00 88.50 96 ILE A C 1
ATOM 784 O O . ILE A 1 96 ? -6.653 6.134 4.718 1.00 88.50 96 ILE A O 1
ATOM 788 N N . GLY A 1 97 ? -7.992 5.691 6.456 1.00 85.81 97 GLY A N 1
ATOM 789 C CA . GLY A 1 97 ? -8.701 4.588 5.814 1.00 85.81 97 GLY A CA 1
ATOM 790 C C . GLY A 1 97 ? -9.428 4.979 4.524 1.00 85.81 97 GLY A C 1
ATOM 791 O O . GLY A 1 97 ? -9.449 4.219 3.554 1.00 85.81 97 GLY A O 1
ATOM 792 N N . LYS A 1 98 ? -9.979 6.198 4.458 1.00 87.00 98 LYS A N 1
ATOM 793 C CA . LYS A 1 98 ? -10.565 6.725 3.212 1.00 87.00 98 LYS A CA 1
ATOM 794 C C . LYS A 1 98 ? -9.510 6.902 2.120 1.00 87.00 98 LYS A C 1
ATOM 796 O O . LYS A 1 98 ? -9.788 6.564 0.973 1.00 87.00 98 LYS A O 1
ATOM 801 N N . ILE A 1 99 ? -8.322 7.395 2.474 1.00 88.31 99 ILE A N 1
ATOM 802 C CA . ILE A 1 99 ? -7.200 7.560 1.537 1.00 88.31 99 ILE A CA 1
ATOM 803 C C . ILE A 1 99 ? -6.725 6.190 1.046 1.00 88.31 99 ILE A C 1
ATOM 805 O O . ILE A 1 99 ? -6.581 5.990 -0.155 1.00 88.31 99 ILE A O 1
ATOM 809 N N . GLU A 1 100 ? -6.569 5.226 1.954 1.00 89.69 100 GLU A N 1
ATOM 810 C CA . GLU A 1 100 ? -6.190 3.847 1.628 1.00 89.69 100 GLU A CA 1
ATOM 811 C C . GLU A 1 100 ? -7.133 3.225 0.594 1.00 89.69 100 GLU A C 1
ATOM 813 O O . GLU A 1 100 ? -6.688 2.613 -0.371 1.00 89.69 100 GLU A O 1
ATOM 818 N N . ARG A 1 101 ? -8.446 3.425 0.740 1.00 88.62 101 ARG A N 1
ATOM 819 C CA . ARG A 1 101 ? -9.424 2.933 -0.239 1.00 88.62 101 ARG A CA 1
ATOM 820 C C . ARG A 1 101 ? -9.249 3.532 -1.630 1.00 88.62 101 ARG A C 1
ATOM 822 O O . ARG A 1 101 ? -9.482 2.831 -2.609 1.00 88.62 101 ARG A O 1
ATOM 829 N N . ILE A 1 102 ? -8.890 4.811 -1.718 1.00 87.19 102 ILE A N 1
ATOM 830 C CA . ILE A 1 102 ? -8.620 5.470 -3.001 1.00 87.19 102 ILE A CA 1
ATOM 831 C C . ILE A 1 102 ? -7.324 4.913 -3.600 1.00 87.19 102 ILE A C 1
ATOM 833 O O . ILE A 1 102 ? -7.306 4.565 -4.776 1.00 87.19 102 ILE A O 1
ATOM 837 N N . ALA A 1 103 ? -6.278 4.750 -2.785 1.00 85.75 103 ALA A N 1
ATOM 838 C CA . ALA A 1 103 ? -5.019 4.143 -3.216 1.00 85.75 103 ALA A CA 1
ATOM 839 C C . ALA A 1 103 ? -5.218 2.702 -3.726 1.00 85.75 103 ALA A C 1
ATOM 841 O O . ALA A 1 103 ? -4.698 2.342 -4.776 1.00 85.75 103 ALA A O 1
ATOM 842 N N . MET A 1 104 ? -6.047 1.902 -3.046 1.00 85.31 104 MET A N 1
ATOM 843 C CA . MET A 1 104 ? -6.399 0.552 -3.500 1.00 85.31 104 MET A CA 1
ATOM 844 C C . MET A 1 104 ? -7.159 0.557 -4.832 1.00 85.31 104 MET A C 1
ATOM 846 O O . MET A 1 104 ? -6.916 -0.308 -5.666 1.00 85.31 104 MET A O 1
ATOM 850 N N . LEU A 1 105 ? -8.067 1.514 -5.060 1.00 85.19 105 LEU A N 1
ATOM 851 C CA . LEU A 1 105 ? -8.741 1.650 -6.358 1.00 85.19 105 LEU A CA 1
ATOM 852 C C . LEU A 1 105 ? -7.745 1.969 -7.475 1.00 85.19 105 LEU A C 1
ATOM 854 O O . LEU A 1 105 ? -7.865 1.409 -8.561 1.00 85.19 105 LEU A O 1
ATOM 858 N N . PHE A 1 106 ? -6.761 2.825 -7.197 1.00 81.19 106 PHE A N 1
ATOM 859 C CA . PHE A 1 106 ? -5.701 3.148 -8.146 1.00 81.19 106 PHE A CA 1
ATOM 860 C C . PHE A 1 106 ? -4.899 1.899 -8.530 1.00 81.19 106 PHE A C 1
ATOM 862 O O . PHE A 1 106 ? -4.783 1.603 -9.714 1.00 81.19 106 PHE A O 1
ATOM 869 N N . LEU A 1 107 ? -4.491 1.092 -7.544 1.00 82.44 107 LEU A N 1
ATOM 870 C CA . LEU A 1 107 ? -3.795 -0.176 -7.785 1.00 82.44 107 LEU A CA 1
ATOM 871 C C . LEU A 1 107 ? -4.614 -1.140 -8.664 1.00 82.44 107 LEU A C 1
ATOM 873 O O . LEU A 1 107 ? 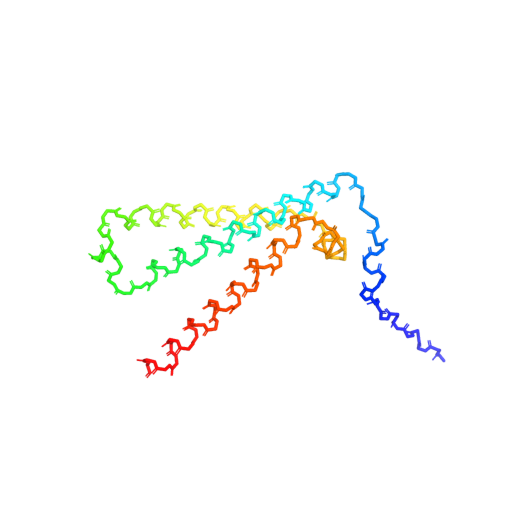-4.072 -1.785 -9.556 1.00 82.44 107 LEU A O 1
ATOM 877 N N . ILE A 1 108 ? -5.932 -1.239 -8.447 1.00 84.69 108 ILE A N 1
ATOM 878 C CA . ILE A 1 108 ? -6.806 -2.083 -9.283 1.00 84.69 108 ILE A CA 1
ATOM 879 C C . ILE A 1 108 ? -6.814 -1.586 -10.731 1.00 84.69 108 ILE A C 1
ATOM 881 O O . ILE A 1 108 ? -6.700 -2.389 -11.656 1.00 84.69 108 ILE A O 1
ATOM 885 N N . VAL A 1 109 ? -6.943 -0.273 -10.930 1.00 84.31 109 VAL A N 1
ATOM 886 C CA . VAL A 1 109 ? -6.913 0.343 -12.261 1.00 84.31 109 VAL A CA 1
ATOM 887 C C . VAL A 1 109 ? -5.574 0.066 -12.949 1.00 84.31 109 VAL A C 1
ATOM 889 O O . VAL A 1 109 ? -5.567 -0.336 -14.110 1.00 84.31 109 VAL A O 1
ATOM 892 N N . GLU A 1 110 ? -4.455 0.189 -12.237 1.00 78.38 110 GLU A N 1
ATOM 893 C CA . GLU A 1 110 ? -3.122 -0.129 -12.762 1.00 78.38 110 GLU A CA 1
ATOM 894 C C . GLU A 1 110 ? -2.990 -1.593 -13.182 1.00 78.38 110 GLU A C 1
ATOM 896 O O . GLU A 1 110 ? -2.523 -1.871 -14.284 1.00 78.38 110 GLU A O 1
ATOM 901 N N . VAL A 1 111 ? -3.455 -2.535 -12.354 1.00 82.56 111 VAL A N 1
ATOM 902 C CA . VAL A 1 111 ? -3.453 -3.965 -12.700 1.00 82.56 111 VAL A CA 1
ATOM 903 C C . VAL A 1 111 ? -4.274 -4.219 -13.964 1.00 82.56 111 VAL A C 1
ATOM 905 O O . VAL A 1 111 ? -3.831 -4.963 -14.837 1.00 82.56 111 VAL A O 1
ATOM 908 N N . VAL A 1 112 ? -5.435 -3.574 -14.109 1.00 85.38 112 VAL A N 1
ATOM 909 C CA . VAL A 1 112 ? -6.248 -3.677 -15.331 1.00 85.38 112 VAL A CA 1
ATOM 910 C C . VAL A 1 112 ? -5.498 -3.120 -16.543 1.00 85.38 112 VAL A C 1
ATOM 912 O O . VAL A 1 112 ? -5.485 -3.771 -17.583 1.00 85.38 112 VAL A O 1
ATOM 915 N N . PHE A 1 113 ? -4.830 -1.969 -16.422 1.00 79.81 113 PHE A N 1
ATOM 916 C CA . PHE A 1 113 ? -4.020 -1.408 -17.508 1.00 79.81 113 PHE A CA 1
ATOM 917 C C . PHE A 1 113 ? -2.853 -2.315 -17.905 1.00 79.81 113 PHE A C 1
ATOM 919 O O . PHE A 1 113 ? -2.610 -2.494 -19.096 1.00 79.81 113 PHE A O 1
ATOM 926 N N . ILE A 1 114 ? -2.163 -2.923 -16.937 1.00 79.56 114 ILE A N 1
ATOM 927 C CA . ILE A 1 114 ? -1.078 -3.878 -17.197 1.00 79.56 114 ILE A CA 1
ATOM 928 C C . ILE A 1 114 ? -1.613 -5.113 -17.924 1.00 79.56 114 ILE A C 1
ATOM 930 O O . ILE A 1 114 ? -1.023 -5.548 -18.908 1.00 79.56 114 ILE A O 1
ATOM 934 N N . LEU A 1 115 ? -2.742 -5.668 -17.475 1.00 81.69 115 LEU A N 1
ATOM 935 C CA . LEU A 1 115 ? -3.365 -6.813 -18.138 1.00 81.69 115 LEU A CA 1
ATOM 936 C C . LEU A 1 115 ? -3.799 -6.459 -19.565 1.00 81.69 115 LEU A C 1
ATOM 938 O O . LEU A 1 115 ? -3.512 -7.217 -20.485 1.00 81.69 115 LEU A O 1
ATOM 942 N N . LEU A 1 116 ? -4.428 -5.298 -19.771 1.00 82.62 116 LEU A N 1
ATOM 943 C CA . LEU A 1 116 ? -4.782 -4.819 -21.109 1.00 82.62 116 LEU A CA 1
ATOM 944 C C . LEU A 1 116 ? -3.545 -4.652 -21.991 1.00 82.62 116 LEU A C 1
ATOM 946 O O . LEU A 1 116 ? -3.563 -5.099 -23.128 1.00 82.62 116 LEU A O 1
ATOM 950 N N . TYR A 1 117 ? -2.460 -4.074 -21.473 1.00 75.75 117 TYR A N 1
ATOM 951 C CA . TYR A 1 117 ? -1.197 -3.973 -22.203 1.00 75.75 117 TYR A CA 1
ATOM 952 C C . TYR A 1 117 ? -0.693 -5.359 -22.636 1.00 75.75 117 TYR A C 1
ATOM 954 O O . TYR A 1 117 ? -0.388 -5.554 -23.807 1.00 75.75 117 TYR A O 1
ATOM 962 N N . ILE A 1 118 ? -0.680 -6.339 -21.727 1.00 76.69 118 ILE A N 1
ATOM 963 C CA . ILE A 1 118 ? -0.221 -7.707 -22.018 1.00 76.69 118 ILE A CA 1
ATOM 964 C C . ILE A 1 118 ? -1.111 -8.422 -23.046 1.00 76.69 118 ILE A C 1
ATOM 966 O O . ILE A 1 118 ? -0.587 -9.201 -23.826 1.00 76.69 118 ILE A O 1
ATOM 970 N N . PHE A 1 119 ? -2.429 -8.202 -23.050 1.00 77.12 119 PHE A N 1
ATOM 971 C CA . PHE A 1 119 ? -3.359 -8.923 -23.937 1.00 77.12 119 PHE A CA 1
ATOM 972 C C . PHE A 1 119 ? -3.713 -8.196 -25.242 1.00 77.12 119 PHE A C 1
ATOM 974 O O . PHE A 1 119 ? -4.280 -8.818 -26.133 1.00 77.12 119 PHE A O 1
ATOM 981 N N . VAL A 1 120 ? -3.473 -6.885 -25.338 1.00 72.88 120 VAL A N 1
ATOM 982 C CA . VAL A 1 120 ? -3.811 -6.079 -26.528 1.00 72.88 120 VAL A CA 1
ATOM 983 C C . VAL A 1 120 ? -2.584 -5.815 -27.403 1.00 72.88 120 VAL A C 1
ATOM 985 O O . VAL A 1 120 ? -2.732 -5.654 -28.611 1.00 72.88 120 VAL A O 1
ATOM 988 N N . LEU A 1 121 ? -1.384 -5.730 -26.815 1.00 59.22 121 LEU A N 1
ATOM 989 C CA . LEU A 1 121 ? -0.137 -5.452 -27.549 1.00 59.22 121 LEU A CA 1
ATOM 990 C C . LEU A 1 121 ? 0.706 -6.703 -27.845 1.00 59.22 121 LEU A C 1
ATOM 992 O O . LEU A 1 121 ? 1.696 -6.592 -28.566 1.00 59.22 121 LEU A O 1
ATOM 996 N N . ASN A 1 122 ? 0.308 -7.860 -27.317 1.00 51.00 122 ASN A N 1
ATOM 997 C CA . ASN A 1 122 ? 0.790 -9.199 -27.680 1.00 51.00 122 ASN A CA 1
ATOM 998 C C . ASN A 1 122 ? -0.357 -9.973 -28.336 1.00 51.00 122 ASN A C 1
ATOM 1000 O O . ASN A 1 122 ? -0.060 -10.839 -29.185 1.00 51.00 122 ASN A O 1
#

Solvent-accessible surface area (backbone atoms only — not comparable to full-atom values): 6964 Å² total; per-residue (Å²): 134,85,80,78,74,76,79,76,83,46,76,72,56,36,63,67,55,83,71,54,73,67,54,47,52,53,42,51,53,45,40,52,46,52,38,51,47,49,61,46,48,65,55,39,51,49,72,74,40,91,61,35,59,75,77,44,46,76,54,37,59,54,41,51,52,52,37,55,51,47,52,54,50,51,53,55,49,70,70,61,85,70,59,66,61,58,43,52,16,45,32,74,73,36,75,65,24,51,50,31,54,52,38,51,49,49,45,52,52,50,51,52,51,52,52,47,50,59,68,71,78,102

Nearest PDB structures (foldseek):
  7zx8-assembly1_c  TM=3.825E-01  e=1.726E+00  Homo sapiens
  7zwc-assembly1_c  TM=4.019E-01  e=2.252E+00  Homo sapiens
  8iuh-assembly1_4  TM=3.666E-01  e=2.375E+00  Homo sapiens
  6jx6-assembly1_D  TM=3.419E-01  e=5.870E+00  Homo sapiens

Mean predicted aligned error: 8.24 Å

Radius of gyration: 19.12 Å; Cα contacts (8 Å, |Δi|>4): 90; chains: 1; bounding box: 54×40×49 Å

Sequence (122 aa):
MSRKKKKQITLRDIKKIELTEEEKNIAKKKSILTILLCILWPVTLFMLWPGARNAFGNLYFLIAAISILNVAMTYLYLNLEISRDKYISYTFNSGIGKIERIAMLFLIVEVVFILLYIFVLN

Secondary structure (DSSP, 8-state):
----------HHHHTT----HHHHHHHHHHHHHHHHHHHHHHHHHGGGSTTHHHHHTTHHHHHHHHHHHHHHHHHHHHH----HHHHHHHHHHSHHHHHHHHHHHHHHHHHHHHHHHHHH--

pLDDT: mean 81.25, std 11.1, range [39.88, 92.06]